Protein AF-A0A7K4FR29-F1 (afdb_monomer)

Solvent-accessible surface area (backbone atoms only — not comparable to full-atom values): 7754 Å² total; per-residue (Å²): 119,49,58,39,73,85,22,23,38,42,62,56,77,59,76,84,61,57,78,82,61,63,91,92,64,45,71,45,72,42,67,58,46,80,45,67,61,94,33,17,42,28,41,35,64,51,97,84,26,52,74,43,84,43,92,68,89,76,68,61,26,81,85,43,58,57,31,75,46,77,46,82,81,81,75,79,74,76,78,76,79,84,78,88,82,87,83,93,83,76,83,89,78,83,91,78,87,81,85,86,88,78,89,87,87,88,79,88,84,90,85,133

InterPro domains:
  IPR012340 Nucleic acid-binding, OB-fold [G3DSA:2.40.50.140] (1-67)
  IPR012340 Nucleic acid-binding, OB-fold [SSF50249] (1-73)
  IPR048970 Single-stranded DNA binding protein Ssb-like, OB fold [PF21473] (1-51)
  IPR051231 SOSS complex subunit B [PTHR13356] (1-70)

pLDDT: mean 74.47, std 23.11, range [35.38, 97.5]

Nearest PDB structures (foldseek):
  1wjj-assembly1_A  TM=8.799E-01  e=4.146E-03  Arabidopsis thaliana
  4owx-assembly1_B  TM=9.017E-01  e=6.524E-03  Homo sapiens
  8rbz-assembly1_B  TM=6.904E-01  e=3.643E-03  Homo sapiens
  1o7i-assembly2_B  TM=8.043E-01  e=2.541E-02  Saccharolobus solfataricus P2

Structure (mmCIF, N/CA/C/O backbone):
data_AF-A0A7K4FR29-F1
#
_entry.id   AF-A0A7K4FR29-F1
#
loop_
_atom_site.group_PDB
_atom_site.id
_atom_site.type_symbol
_atom_site.label_atom_id
_atom_site.label_alt_id
_atom_site.label_comp_id
_atom_site.label_asym_id
_atom_site.label_entity_id
_atom_site.label_seq_id
_atom_site.pdbx_PDB_ins_code
_atom_site.Cartn_x
_atom_site.Cartn_y
_atom_site.Cartn_z
_atom_site.occupancy
_atom_site.B_iso_or_equiv
_atom_site.auth_seq_id
_atom_site.auth_comp_id
_atom_site.auth_asym_id
_atom_site.auth_atom_id
_atom_site.pdbx_PDB_model_num
ATOM 1 N N . ILE A 1 1 ? -7.252 6.482 -2.501 1.00 92.75 1 ILE A N 1
ATOM 2 C CA . ILE A 1 1 ? -6.061 6.538 -1.610 1.00 92.75 1 ILE A CA 1
ATOM 3 C C . ILE A 1 1 ? -6.435 5.761 -0.360 1.00 92.75 1 ILE A C 1
ATOM 5 O O . ILE A 1 1 ? -7.611 5.776 -0.030 1.00 92.75 1 ILE A O 1
ATOM 9 N N . VAL A 1 2 ? -5.498 5.060 0.273 1.00 95.25 2 VAL A N 1
ATOM 10 C CA . VAL A 1 2 ? -5.743 4.362 1.547 1.00 95.25 2 VAL A CA 1
ATOM 11 C C . VAL A 1 2 ? -4.802 4.905 2.617 1.00 95.25 2 VAL A C 1
ATOM 13 O O . VAL A 1 2 ? -3.727 5.405 2.273 1.00 95.25 2 VAL A O 1
ATOM 16 N N . ALA A 1 3 ? -5.209 4.827 3.880 1.00 96.56 3 ALA A N 1
ATOM 17 C CA . ALA A 1 3 ? -4.436 5.319 5.012 1.00 96.56 3 ALA A CA 1
ATOM 18 C C . ALA A 1 3 ? -4.610 4.416 6.239 1.00 96.56 3 ALA A C 1
ATOM 20 O O . ALA A 1 3 ? -5.663 3.802 6.406 1.00 96.56 3 ALA A O 1
ATOM 21 N N . ASP A 1 4 ? -3.574 4.362 7.067 1.00 95.50 4 ASP A N 1
ATOM 22 C CA . ASP A 1 4 ? -3.567 3.767 8.403 1.00 95.50 4 ASP A CA 1
ATOM 23 C C . ASP A 1 4 ? -3.091 4.804 9.437 1.00 95.50 4 ASP A C 1
ATOM 25 O O . ASP A 1 4 ? -2.952 5.988 9.122 1.00 95.50 4 ASP A O 1
ATOM 29 N N . ASP A 1 5 ? -2.838 4.378 10.670 1.00 95.75 5 ASP A N 1
ATOM 30 C CA . ASP A 1 5 ? -2.323 5.223 11.753 1.00 95.75 5 ASP A CA 1
ATOM 31 C C . ASP A 1 5 ? -0.929 5.814 11.457 1.00 95.75 5 ASP A C 1
ATOM 33 O O . ASP A 1 5 ? -0.535 6.844 12.018 1.00 95.75 5 ASP A O 1
ATOM 37 N N . THR A 1 6 ? -0.173 5.199 10.547 1.00 95.88 6 THR A N 1
ATOM 38 C CA . THR A 1 6 ? 1.182 5.621 10.185 1.00 95.88 6 THR A CA 1
ATOM 39 C C . THR A 1 6 ? 1.213 6.631 9.043 1.00 95.88 6 THR A C 1
ATOM 41 O O . THR A 1 6 ? 2.083 7.505 9.039 1.00 95.88 6 THR A O 1
ATOM 44 N N . GLY A 1 7 ? 0.290 6.551 8.084 1.00 95.75 7 GLY A N 1
ATOM 45 C CA . GLY A 1 7 ? 0.211 7.482 6.961 1.00 95.75 7 GLY A CA 1
ATOM 46 C C . GLY A 1 7 ? -0.691 7.003 5.827 1.00 95.75 7 GLY A C 1
ATOM 47 O O . GLY A 1 7 ? -1.435 6.034 5.948 1.00 95.75 7 GLY A O 1
ATOM 48 N N . LYS A 1 8 ? -0.582 7.667 4.672 1.00 97.44 8 LYS A N 1
ATOM 49 C CA . LYS A 1 8 ? -1.351 7.354 3.462 1.00 97.44 8 LYS A CA 1
ATOM 50 C C . LYS A 1 8 ? -0.479 6.912 2.293 1.00 97.44 8 LYS A C 1
ATOM 52 O O . LYS A 1 8 ? 0.669 7.333 2.134 1.00 97.44 8 LYS A O 1
ATOM 57 N N . ILE A 1 9 ? -1.050 6.065 1.439 1.00 97.50 9 ILE A N 1
ATOM 58 C CA . ILE A 1 9 ? -0.414 5.568 0.220 1.00 97.50 9 ILE A CA 1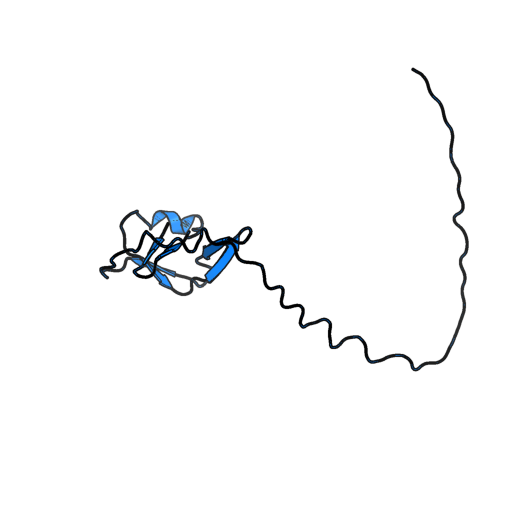
ATOM 59 C C . ILE A 1 9 ? -1.432 5.400 -0.914 1.00 97.50 9 ILE A C 1
ATOM 61 O O . ILE A 1 9 ? -2.608 5.073 -0.727 1.00 97.50 9 ILE A O 1
ATOM 65 N N . THR A 1 10 ? -0.968 5.603 -2.144 1.00 96.94 10 THR A N 1
ATOM 66 C CA . THR A 1 10 ? -1.760 5.309 -3.338 1.00 96.94 10 THR A CA 1
ATOM 67 C C . THR A 1 10 ? -1.838 3.792 -3.570 1.00 96.94 10 THR A C 1
ATOM 69 O O . THR A 1 10 ? -0.836 3.159 -3.918 1.00 96.94 10 THR A O 1
ATOM 72 N N . LEU A 1 11 ? -3.038 3.226 -3.409 1.00 94.88 11 LEU A N 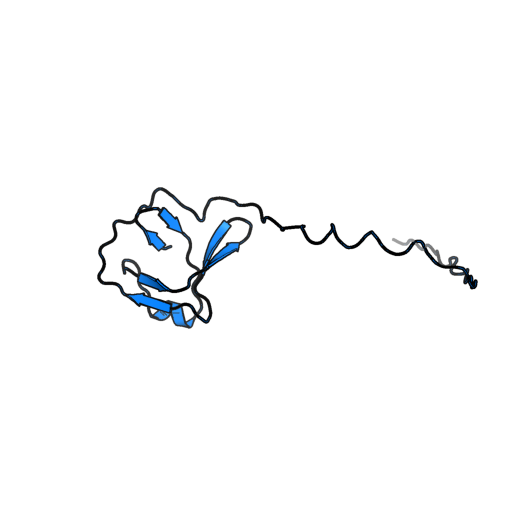1
ATOM 73 C CA . LEU A 1 11 ? -3.389 1.850 -3.774 1.00 94.88 11 LEU A CA 1
ATOM 74 C C . LEU A 1 11 ? -3.767 1.768 -5.260 1.00 94.88 11 LEU A C 1
ATOM 76 O O . LEU A 1 11 ? -4.562 2.569 -5.750 1.00 94.88 11 LEU A O 1
ATOM 80 N N . THR A 1 12 ? -3.204 0.794 -5.968 1.00 91.81 12 THR A N 1
ATOM 81 C CA . THR A 1 12 ? -3.539 0.471 -7.360 1.00 91.81 12 THR A CA 1
ATOM 82 C C . THR A 1 12 ? -4.460 -0.741 -7.382 1.00 91.81 12 THR A C 1
ATOM 84 O O . THR A 1 12 ? -4.083 -1.812 -6.903 1.00 91.81 12 THR A O 1
ATOM 87 N N . LEU A 1 13 ? -5.651 -0.562 -7.948 1.00 87.88 13 LEU A N 1
ATOM 88 C CA . LEU A 1 13 ? -6.679 -1.591 -8.087 1.00 87.88 13 LEU A CA 1
ATOM 89 C C . LEU A 1 13 ? -6.831 -1.995 -9.554 1.00 87.88 13 LEU A C 1
ATOM 91 O O . LEU A 1 13 ? -6.701 -1.154 -10.445 1.00 87.88 13 LEU A O 1
ATOM 95 N N . TRP A 1 14 ? -7.135 -3.270 -9.793 1.00 82.31 14 TRP A N 1
ATOM 96 C CA . TRP A 1 14 ? -7.381 -3.814 -11.131 1.00 82.31 14 TRP A CA 1
ATOM 97 C C . TRP A 1 14 ? -8.845 -4.240 -11.279 1.00 82.31 14 TRP A C 1
ATOM 99 O O . TRP A 1 14 ? -9.380 -4.878 -10.377 1.00 82.31 14 TRP A O 1
ATOM 109 N N . ASP A 1 15 ? -9.464 -3.881 -12.409 1.00 72.62 15 ASP A N 1
ATOM 110 C CA . ASP A 1 15 ? -10.865 -4.099 -12.821 1.00 72.62 15 ASP A CA 1
ATOM 111 C C . ASP A 1 15 ? -11.812 -4.703 -11.773 1.00 72.62 15 ASP A C 1
ATOM 113 O O . ASP A 1 15 ? -12.502 -3.960 -11.076 1.00 72.62 15 ASP A O 1
ATOM 117 N N . ASP A 1 16 ? -11.880 -6.028 -11.638 1.00 71.75 16 ASP A N 1
ATOM 118 C CA . ASP A 1 16 ? -12.894 -6.669 -10.790 1.00 71.75 16 ASP A CA 1
ATOM 119 C C . ASP A 1 16 ? -12.763 -6.332 -9.296 1.00 71.75 16 ASP A C 1
ATOM 121 O O . ASP A 1 16 ? -13.756 -6.400 -8.581 1.00 71.75 16 ASP A O 1
ATOM 125 N N . GLN A 1 17 ? -11.597 -5.865 -8.837 1.00 67.31 17 GLN A N 1
ATOM 126 C CA . GLN A 1 17 ? -11.384 -5.417 -7.456 1.00 67.31 17 GLN A CA 1
ATOM 127 C C . GLN A 1 17 ? -12.045 -4.068 -7.141 1.00 67.31 17 GLN A C 1
ATOM 129 O O . GLN A 1 17 ? -12.212 -3.727 -5.977 1.00 67.31 17 GLN A O 1
ATOM 134 N N . THR A 1 18 ? -12.407 -3.280 -8.157 1.00 70.69 18 THR A N 1
ATOM 135 C CA . THR A 1 18 ? -13.000 -1.944 -7.956 1.00 70.69 18 THR A CA 1
ATOM 136 C C . THR A 1 18 ? -14.482 -1.981 -7.590 1.00 70.69 18 THR A C 1
ATOM 138 O O . THR A 1 18 ? -15.010 -0.991 -7.097 1.00 70.69 18 THR A O 1
ATOM 141 N N . LYS A 1 19 ? -15.166 -3.106 -7.829 1.00 75.00 19 LYS A N 1
ATOM 142 C CA . LYS A 1 19 ? -16.616 -3.237 -7.607 1.00 75.00 19 LYS A CA 1
ATOM 143 C C . LYS A 1 19 ? -16.980 -3.414 -6.131 1.00 75.00 19 LYS A C 1
ATOM 145 O O . LYS A 1 19 ? -18.100 -3.080 -5.751 1.00 75.00 19 LYS A O 1
ATOM 150 N N . ASP A 1 20 ? -16.030 -3.896 -5.336 1.00 73.25 20 ASP A N 1
ATOM 151 C CA . ASP A 1 20 ? -16.239 -4.328 -3.951 1.00 73.25 20 ASP A CA 1
ATOM 152 C C . ASP A 1 20 ? -15.647 -3.350 -2.922 1.00 73.25 20 ASP A C 1
ATOM 154 O O . ASP A 1 20 ? -15.552 -3.687 -1.749 1.00 73.25 20 ASP A O 1
ATOM 158 N N . ILE A 1 21 ? -15.220 -2.156 -3.351 1.00 84.19 21 ILE A N 1
ATOM 159 C CA . ILE A 1 21 ? -14.578 -1.161 -2.483 1.00 84.19 21 ILE A CA 1
ATOM 160 C C . ILE A 1 21 ? -15.345 0.155 -2.551 1.00 84.19 21 ILE A C 1
ATOM 162 O O . ILE A 1 21 ? -15.624 0.657 -3.645 1.00 84.19 21 ILE A O 1
ATOM 166 N N . ARG A 1 22 ? -15.635 0.748 -1.390 1.00 85.88 22 ARG A N 1
ATOM 167 C CA . ARG A 1 22 ? -16.191 2.101 -1.282 1.00 85.88 22 ARG A CA 1
ATOM 168 C C . ARG A 1 22 ? -15.326 3.005 -0.418 1.00 85.88 22 ARG A C 1
ATOM 170 O O . ARG A 1 22 ? -14.555 2.564 0.429 1.00 85.88 22 ARG A O 1
ATOM 177 N N . ASP A 1 23 ? -15.481 4.305 -0.641 1.00 89.19 23 ASP A N 1
ATOM 178 C CA . ASP A 1 23 ? -14.833 5.311 0.190 1.00 89.19 23 ASP A CA 1
ATOM 179 C C . ASP A 1 23 ? -15.372 5.249 1.626 1.00 89.19 23 ASP A C 1
ATOM 181 O O . ASP A 1 23 ? -16.581 5.165 1.846 1.00 89.19 23 ASP A O 1
ATOM 185 N N . GLY A 1 24 ? -14.461 5.329 2.598 1.00 89.44 24 GLY A N 1
ATOM 186 C CA . GLY A 1 24 ? -14.785 5.302 4.026 1.00 89.44 24 GLY A CA 1
ATOM 187 C C . GLY A 1 24 ? -14.907 3.905 4.640 1.00 89.44 24 GLY A C 1
ATOM 188 O O . GLY A 1 24 ? -15.123 3.808 5.843 1.00 89.44 24 GLY A O 1
ATOM 189 N N . GLU A 1 25 ? -14.750 2.837 3.855 1.00 90.94 25 GLU A N 1
ATOM 190 C CA . GLU A 1 25 ? -14.685 1.468 4.373 1.00 90.94 25 GLU A CA 1
ATOM 191 C C . GLU A 1 25 ? -13.273 1.136 4.875 1.00 90.94 25 GLU A C 1
ATOM 193 O O . GLU A 1 25 ? -12.265 1.583 4.315 1.00 90.94 25 GLU A O 1
ATOM 198 N N . VAL A 1 26 ? -13.199 0.313 5.922 1.00 94.12 26 VAL A N 1
ATOM 199 C CA . VAL A 1 26 ? -11.930 -0.226 6.414 1.00 94.12 26 VAL A CA 1
ATOM 200 C C . VAL A 1 26 ? -11.662 -1.545 5.706 1.00 94.12 26 VAL A C 1
ATOM 202 O O . VAL A 1 26 ? -12.481 -2.462 5.718 1.00 94.12 26 VAL A O 1
ATOM 205 N N . LEU A 1 27 ? -10.494 -1.642 5.075 1.00 93.44 27 LEU A N 1
ATOM 206 C CA . LEU A 1 27 ? -10.094 -2.811 4.303 1.00 93.44 27 LEU A CA 1
ATOM 207 C C . LEU A 1 27 ? -8.922 -3.520 4.968 1.00 93.44 27 LEU A C 1
ATOM 209 O O . LEU A 1 27 ? -7.896 -2.913 5.272 1.00 93.44 27 LEU A O 1
ATOM 213 N N . LYS A 1 28 ? -9.028 -4.840 5.080 1.00 93.75 28 LYS A N 1
ATOM 214 C CA . LYS A 1 28 ? -7.895 -5.718 5.337 1.00 93.75 28 LYS A CA 1
ATOM 215 C C . LYS A 1 28 ? -7.283 -6.157 4.012 1.00 93.75 28 LYS A C 1
ATOM 217 O O . LYS A 1 28 ? -7.948 -6.799 3.201 1.00 93.75 28 LYS A O 1
ATOM 222 N N . ILE A 1 29 ? -6.008 -5.832 3.811 1.00 93.88 29 ILE A N 1
ATOM 223 C CA . ILE A 1 29 ? -5.244 -6.202 2.615 1.00 93.88 29 ILE A CA 1
ATOM 224 C C . ILE A 1 29 ? -4.235 -7.289 2.987 1.00 93.88 29 ILE A C 1
ATOM 226 O O . ILE A 1 29 ? -3.291 -7.038 3.734 1.00 93.88 29 ILE A O 1
ATOM 230 N N . ASP A 1 30 ? -4.389 -8.478 2.412 1.00 94.44 30 ASP A N 1
ATOM 231 C CA . ASP A 1 30 ? -3.468 -9.596 2.606 1.00 94.44 30 ASP A CA 1
ATOM 232 C C . ASP A 1 30 ? -2.549 -9.756 1.388 1.00 94.44 30 ASP A C 1
ATOM 234 O O . ASP A 1 30 ? -2.993 -9.735 0.237 1.00 94.44 30 ASP A O 1
ATOM 238 N N . ASN A 1 31 ? -1.250 -9.955 1.644 1.00 94.69 31 ASN A N 1
ATOM 239 C CA . ASN A 1 31 ? -0.222 -10.196 0.621 1.00 94.69 31 ASN A CA 1
ATOM 240 C C . ASN A 1 31 ? -0.159 -9.100 -0.472 1.00 94.69 31 ASN A C 1
ATOM 242 O O . ASN A 1 31 ? 0.037 -9.369 -1.663 1.00 94.69 31 ASN A O 1
ATOM 246 N N . GLY A 1 32 ? -0.329 -7.843 -0.050 1.00 94.00 32 GLY A N 1
ATOM 247 C CA . GLY A 1 32 ? -0.022 -6.670 -0.862 1.00 94.00 32 GLY A CA 1
ATOM 248 C C . GLY A 1 32 ? 1.487 -6.471 -1.029 1.00 94.00 32 GLY A C 1
ATOM 249 O O . GLY A 1 32 ? 2.292 -6.941 -0.225 1.00 94.00 32 GLY A O 1
ATOM 250 N N . TYR A 1 33 ? 1.887 -5.762 -2.081 1.00 94.69 33 TYR A N 1
ATOM 251 C CA . TYR A 1 33 ? 3.290 -5.446 -2.337 1.00 94.69 33 TYR A CA 1
ATOM 252 C C . TYR A 1 33 ? 3.475 -4.000 -2.785 1.00 94.69 33 TYR A C 1
ATOM 254 O O . TYR A 1 33 ? 2.598 -3.392 -3.406 1.00 94.69 33 TYR A O 1
ATOM 262 N N . ILE A 1 34 ? 4.660 -3.463 -2.493 1.00 95.31 34 ILE A N 1
ATOM 263 C CA . ILE A 1 34 ? 5.068 -2.133 -2.936 1.00 95.31 34 ILE A CA 1
ATOM 264 C C . ILE A 1 34 ? 5.819 -2.237 -4.259 1.00 95.31 34 ILE A C 1
ATOM 266 O O . ILE A 1 34 ? 6.730 -3.049 -4.420 1.00 95.31 34 ILE A O 1
ATOM 270 N N . SER A 1 35 ? 5.453 -1.378 -5.201 1.00 93.69 35 SER A N 1
ATOM 271 C CA . SER A 1 35 ? 6.255 -1.080 -6.383 1.00 93.69 35 SER A CA 1
ATOM 272 C C . SER A 1 35 ? 6.539 0.417 -6.445 1.00 93.69 35 SER A C 1
ATOM 274 O O . SER A 1 35 ? 5.845 1.219 -5.819 1.00 93.69 35 SER A O 1
ATOM 276 N N . LEU A 1 36 ? 7.579 0.798 -7.184 1.00 94.75 36 LEU A N 1
ATOM 277 C CA . LEU A 1 36 ? 7.808 2.196 -7.523 1.00 94.75 36 LEU A CA 1
ATOM 278 C C . LEU A 1 36 ? 7.223 2.454 -8.912 1.00 94.75 36 LEU A C 1
ATOM 280 O O . LEU A 1 36 ? 7.472 1.706 -9.854 1.00 94.75 36 LEU A O 1
ATOM 284 N N . LEU A 1 37 ? 6.455 3.523 -9.061 1.00 92.56 37 LEU A N 1
ATOM 285 C CA . LEU A 1 37 ? 6.040 4.042 -10.354 1.00 92.56 37 LEU A CA 1
ATOM 286 C C . LEU A 1 37 ? 6.685 5.410 -10.516 1.00 92.56 37 LEU A C 1
ATOM 288 O O . LEU A 1 37 ? 6.269 6.370 -9.875 1.00 92.56 37 LEU A O 1
ATOM 292 N N . ARG A 1 38 ? 7.718 5.484 -11.366 1.00 91.31 38 ARG A N 1
ATOM 293 C CA . ARG A 1 38 ? 8.530 6.702 -11.556 1.00 91.31 38 ARG A CA 1
ATOM 294 C C . ARG A 1 38 ? 9.105 7.227 -10.229 1.00 91.31 38 ARG A C 1
ATOM 296 O O . ARG A 1 38 ? 8.983 8.401 -9.931 1.00 91.31 38 ARG A O 1
ATOM 303 N N . GLY A 1 39 ? 9.660 6.328 -9.415 1.00 93.88 39 GLY A N 1
ATOM 304 C CA . GLY A 1 39 ? 10.249 6.669 -8.114 1.00 93.88 39 GLY A CA 1
ATOM 305 C C . GLY A 1 39 ? 9.249 6.790 -6.960 1.00 93.88 39 GLY A C 1
ATOM 306 O O . GLY A 1 39 ? 9.661 6.779 -5.810 1.00 93.88 39 GLY A O 1
ATOM 307 N N . HIS A 1 40 ? 7.943 6.810 -7.223 1.00 95.44 40 HIS A N 1
ATOM 308 C CA . HIS A 1 40 ? 6.924 6.961 -6.183 1.00 95.44 40 HIS A CA 1
ATOM 309 C C . HIS A 1 40 ? 6.325 5.625 -5.756 1.00 95.44 40 HIS A C 1
ATOM 311 O O . HIS A 1 40 ? 5.972 4.804 -6.606 1.00 95.44 40 HIS A O 1
ATOM 317 N N . MET A 1 41 ? 6.148 5.409 -4.452 1.00 96.25 41 MET A N 1
ATOM 318 C CA . MET A 1 41 ? 5.578 4.157 -3.951 1.00 96.25 41 MET A CA 1
ATOM 319 C C . MET A 1 41 ? 4.109 3.981 -4.347 1.00 96.25 41 MET A C 1
ATOM 321 O O . MET A 1 41 ? 3.304 4.916 -4.315 1.00 96.25 41 MET A O 1
ATOM 325 N N . ARG A 1 42 ? 3.756 2.748 -4.705 1.00 96.56 42 ARG A N 1
ATOM 326 C CA . ARG A 1 42 ? 2.394 2.286 -4.968 1.00 96.56 42 ARG A CA 1
ATOM 327 C C . ARG A 1 42 ? 2.160 0.982 -4.226 1.00 96.56 42 ARG A C 1
ATOM 329 O O . ARG A 1 42 ? 2.947 0.047 -4.375 1.00 96.56 42 ARG A O 1
ATOM 336 N N . LEU A 1 43 ? 1.068 0.915 -3.472 1.00 96.44 43 LEU A N 1
ATOM 337 C CA . LEU A 1 43 ? 0.566 -0.344 -2.938 1.00 96.44 43 LEU A CA 1
ATOM 338 C C . LEU A 1 43 ? -0.219 -1.059 -4.037 1.00 96.44 43 LEU A C 1
ATOM 340 O O . LEU A 1 43 ? -0.997 -0.435 -4.757 1.00 96.44 43 LEU A O 1
ATOM 344 N N . ASN A 1 44 ? 0.008 -2.356 -4.192 1.00 94.50 44 ASN A N 1
ATOM 345 C CA . ASN A 1 44 ? -0.654 -3.188 -5.189 1.00 94.50 44 ASN A CA 1
ATOM 346 C C . ASN A 1 44 ? -1.114 -4.491 -4.543 1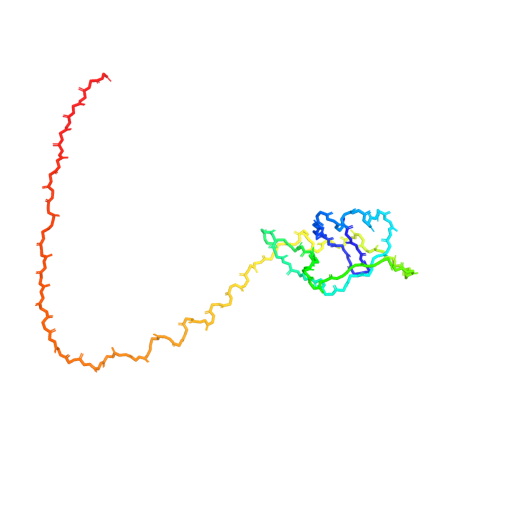.00 94.50 44 ASN A C 1
ATOM 348 O O . ASN A 1 44 ? -0.434 -5.026 -3.664 1.00 94.50 44 ASN A O 1
AT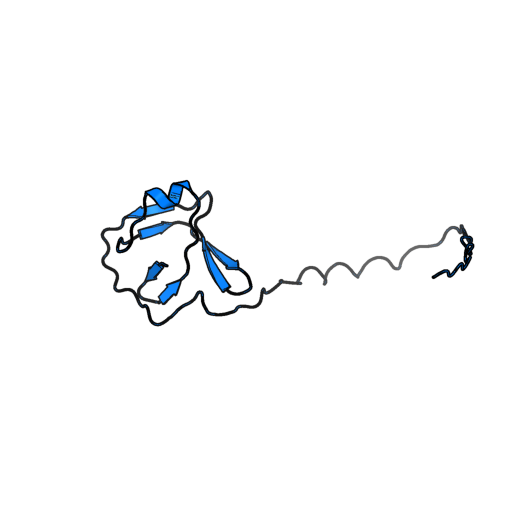OM 352 N N . VAL A 1 45 ? -2.214 -5.043 -5.047 1.00 92.38 45 VAL A N 1
ATOM 353 C CA . VAL A 1 45 ? -2.703 -6.374 -4.672 1.00 92.38 45 VAL A CA 1
ATOM 354 C C . VAL A 1 45 ? -2.561 -7.287 -5.884 1.00 92.38 45 VAL A C 1
ATOM 356 O O . VAL A 1 45 ? -3.165 -7.061 -6.928 1.00 92.38 45 VAL A O 1
ATOM 359 N N . GLY A 1 46 ? -1.675 -8.278 -5.775 1.00 88.06 46 GLY A N 1
ATOM 360 C CA . GLY A 1 46 ? -1.348 -9.183 -6.878 1.00 88.06 46 GLY A CA 1
ATOM 361 C C . GLY A 1 46 ? -2.280 -10.390 -6.965 1.00 88.06 46 GLY A C 1
ATOM 362 O O . GLY A 1 46 ? -3.218 -10.535 -6.193 1.00 88.06 46 GLY A O 1
ATOM 363 N N . LYS A 1 47 ? -1.947 -11.333 -7.857 1.00 86.75 47 LYS A N 1
ATOM 364 C CA . LYS A 1 47 ? -2.691 -12.593 -8.065 1.00 86.75 47 LYS A CA 1
ATOM 365 C C . LYS A 1 47 ? -2.962 -13.394 -6.780 1.00 86.75 47 LYS A C 1
ATOM 367 O O . LYS A 1 47 ? -3.956 -14.104 -6.705 1.00 86.75 47 LYS A O 1
ATOM 372 N N . TYR A 1 48 ? -2.038 -13.339 -5.823 1.00 89.56 48 TYR A N 1
ATOM 373 C CA . TYR A 1 48 ? -2.128 -14.054 -4.545 1.00 89.56 48 TYR A CA 1
ATOM 374 C C . TYR A 1 48 ? -2.492 -13.133 -3.377 1.00 89.56 48 TYR A C 1
ATOM 376 O O . TYR A 1 48 ? -2.368 -13.544 -2.226 1.00 89.56 48 TYR A O 1
ATOM 384 N N . GLY A 1 49 ? -2.829 -11.878 -3.664 1.00 90.12 49 GLY A N 1
ATOM 385 C CA . GLY A 1 49 ? -3.320 -10.939 -2.674 1.00 90.12 49 GLY A CA 1
ATOM 386 C C . GLY A 1 49 ? -4.834 -11.033 -2.551 1.00 90.12 49 GLY A C 1
ATOM 387 O O . GLY A 1 49 ? -5.519 -11.431 -3.495 1.00 90.12 49 GLY A O 1
ATOM 388 N N . ALA A 1 50 ? -5.345 -10.667 -1.385 1.00 89.56 50 ALA A N 1
ATOM 389 C CA . ALA A 1 50 ? -6.772 -10.601 -1.110 1.00 89.56 50 ALA A CA 1
ATOM 390 C C . ALA A 1 50 ? -7.105 -9.282 -0.415 1.00 89.56 50 ALA A C 1
ATOM 392 O O . ALA A 1 50 ? -6.247 -8.667 0.219 1.00 89.56 50 ALA A O 1
ATOM 393 N N . MET A 1 51 ? -8.354 -8.854 -0.556 1.00 90.56 51 MET A N 1
ATOM 394 C CA . MET A 1 51 ? -8.906 -7.724 0.177 1.00 90.56 51 MET A CA 1
ATOM 395 C C . MET A 1 51 ? -10.267 -8.124 0.726 1.00 90.56 51 MET A C 1
ATOM 397 O O . MET A 1 51 ? -11.027 -8.808 0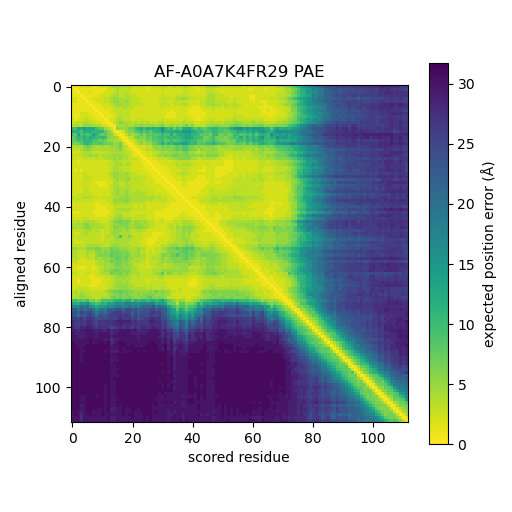.037 1.00 90.56 51 MET A O 1
ATOM 401 N N . ALA A 1 52 ? -10.548 -7.720 1.956 1.00 90.94 52 ALA A N 1
ATOM 402 C CA . ALA A 1 52 ? -11.830 -7.927 2.609 1.00 90.94 52 ALA A CA 1
ATOM 403 C C . ALA A 1 52 ? -12.178 -6.707 3.462 1.00 90.94 52 ALA A C 1
ATOM 405 O O . ALA A 1 52 ? -11.282 -6.019 3.951 1.00 90.94 52 ALA A O 1
ATOM 406 N N . GLU A 1 53 ? -13.469 -6.463 3.656 1.00 91.94 53 GLU A N 1
ATOM 407 C CA . GLU A 1 53 ? -13.944 -5.494 4.641 1.00 91.94 53 GLU A CA 1
ATOM 408 C C . GLU A 1 53 ? -13.525 -5.934 6.052 1.00 91.94 53 GLU A C 1
ATOM 410 O O . GLU A 1 53 ? -13.492 -7.129 6.368 1.00 91.94 53 GLU A O 1
ATOM 415 N N . SER A 1 54 ? -13.168 -4.964 6.884 1.00 92.31 54 SER A N 1
ATOM 416 C CA . SER A 1 54 ? -12.813 -5.157 8.283 1.00 92.31 54 SER A CA 1
ATOM 417 C C . SER A 1 54 ? -13.741 -4.335 9.167 1.00 92.31 54 SER A C 1
ATOM 419 O O . SER A 1 54 ? -14.085 -3.205 8.838 1.00 92.31 54 SER A O 1
ATOM 421 N N . GLU A 1 55 ? -14.101 -4.892 10.320 1.00 91.88 55 GLU A N 1
ATOM 422 C CA . GLU A 1 55 ? -14.859 -4.194 11.367 1.00 91.88 55 GLU A CA 1
ATOM 423 C C . GLU A 1 55 ? -13.938 -3.424 12.333 1.00 91.88 55 GLU A C 1
ATOM 425 O O . GLU A 1 55 ? -14.397 -2.865 13.328 1.00 91.88 55 GLU A O 1
ATOM 430 N N . GLU A 1 56 ? -12.627 -3.432 12.080 1.00 91.38 56 GLU A N 1
ATOM 431 C CA . GLU A 1 56 ? -11.656 -2.700 12.889 1.00 91.38 56 GLU A CA 1
ATOM 432 C C . GLU A 1 56 ? -11.818 -1.188 12.709 1.00 91.38 56 GLU A C 1
ATOM 434 O O . GLU A 1 56 ? -11.976 -0.687 11.598 1.00 91.38 56 GLU A O 1
ATOM 439 N N . GLU A 1 57 ? -11.743 -0.453 13.815 1.00 90.25 57 GLU A N 1
ATOM 440 C CA . GLU A 1 57 ? -11.749 1.005 13.804 1.00 90.25 57 GLU A CA 1
ATOM 441 C C . GLU A 1 57 ? -10.305 1.509 13.703 1.00 90.25 57 GLU A C 1
ATOM 443 O O . GLU A 1 57 ? -9.454 1.156 14.522 1.00 90.25 57 GLU A O 1
ATOM 448 N N . ILE A 1 58 ? -10.022 2.311 12.676 1.00 92.19 58 ILE A N 1
ATOM 449 C CA . ILE A 1 58 ? -8.694 2.868 12.405 1.00 92.19 58 ILE A CA 1
ATOM 450 C C . ILE A 1 58 ? -8.827 4.387 12.317 1.00 92.19 58 ILE A C 1
ATOM 452 O O . ILE A 1 58 ? -9.686 4.891 11.597 1.00 92.19 58 ILE A O 1
ATOM 456 N N . GLU A 1 59 ? -7.960 5.114 13.023 1.00 92.44 59 GLU A N 1
ATOM 457 C CA . GLU A 1 59 ? -7.804 6.561 12.854 1.00 92.44 59 GLU A CA 1
ATOM 458 C C . GLU A 1 59 ? -6.747 6.829 11.765 1.00 92.44 59 GLU A C 1
ATOM 460 O O . GLU A 1 59 ? -5.556 6.625 12.015 1.00 92.44 59 GLU A O 1
ATOM 465 N N . PRO A 1 60 ? -7.138 7.247 10.546 1.00 93.94 60 PRO A N 1
ATOM 466 C CA . PRO A 1 60 ? -6.191 7.431 9.455 1.00 93.94 60 PRO A CA 1
ATOM 467 C C . PRO A 1 60 ? -5.328 8.680 9.662 1.00 93.94 60 PRO A C 1
ATOM 469 O O . PRO A 1 60 ? -5.825 9.778 9.916 1.00 93.94 60 PRO A O 1
ATOM 472 N N . ASN A 1 61 ? -4.023 8.538 9.459 1.00 94.62 61 ASN A N 1
ATOM 473 C CA . ASN A 1 61 ? -3.084 9.645 9.391 1.00 94.62 61 ASN A CA 1
ATOM 474 C C . ASN A 1 61 ? -2.988 10.172 7.952 1.00 94.62 61 ASN A C 1
ATOM 476 O O . ASN A 1 61 ? -2.372 9.568 7.071 1.00 94.62 61 ASN A O 1
ATOM 480 N N . GLU A 1 62 ? -3.579 11.342 7.714 1.00 92.75 62 GLU A N 1
ATOM 481 C CA . GLU A 1 62 ? -3.577 11.981 6.396 1.00 92.75 62 GLU A CA 1
ATOM 482 C C . GLU A 1 62 ? -2.391 12.932 6.154 1.00 92.75 62 GLU A C 1
ATOM 484 O O . GLU A 1 62 ? -2.210 13.406 5.024 1.00 92.75 62 GLU A O 1
ATOM 489 N N . GLU A 1 63 ? -1.580 13.216 7.177 1.00 93.75 63 GLU A N 1
ATOM 490 C CA . GLU A 1 63 ? -0.464 14.167 7.093 1.00 93.75 63 GLU A CA 1
ATOM 491 C C . GLU A 1 63 ? 0.735 13.579 6.341 1.00 93.75 63 GLU A C 1
ATOM 493 O O . GLU A 1 63 ? 1.400 14.282 5.577 1.00 93.75 63 GLU A O 1
ATOM 498 N N . LEU A 1 64 ? 1.013 12.285 6.531 1.00 95.12 64 LEU A N 1
ATOM 499 C CA . LEU A 1 64 ? 2.167 11.622 5.931 1.00 95.12 64 LEU A CA 1
ATOM 500 C C . LEU A 1 64 ? 1.798 10.886 4.638 1.00 95.12 64 LEU A C 1
ATOM 502 O O . LEU A 1 64 ? 1.301 9.765 4.685 1.00 95.12 64 LEU A O 1
ATOM 506 N N . ASP A 1 65 ? 2.125 11.460 3.476 1.00 96.38 65 ASP A N 1
ATOM 507 C CA . ASP A 1 65 ? 2.000 10.759 2.192 1.00 96.38 65 ASP A CA 1
ATOM 508 C C . ASP A 1 65 ? 3.279 9.991 1.826 1.00 96.38 65 ASP A C 1
ATOM 510 O O . ASP A 1 65 ? 4.318 10.550 1.457 1.00 96.38 65 ASP A O 1
ATOM 514 N N . MET A 1 66 ? 3.204 8.667 1.901 1.00 95.50 66 MET A N 1
ATOM 515 C CA . MET A 1 66 ? 4.301 7.776 1.529 1.00 95.50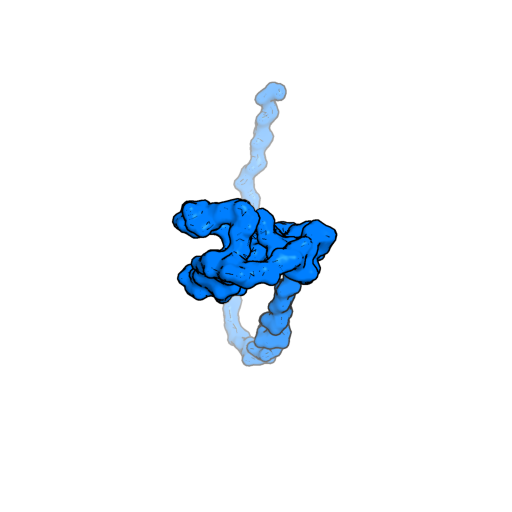 66 MET A CA 1
ATOM 516 C C . MET A 1 66 ? 4.456 7.637 0.009 1.00 95.50 66 MET A C 1
ATOM 518 O O . MET A 1 66 ? 5.515 7.237 -0.475 1.00 95.50 66 MET A O 1
ATOM 522 N N . SER A 1 67 ? 3.423 7.979 -0.756 1.00 95.00 67 SER A N 1
ATOM 523 C CA . SER A 1 67 ? 3.404 7.916 -2.214 1.00 95.00 67 SER A CA 1
ATOM 524 C C . SER A 1 67 ? 3.897 9.191 -2.904 1.00 95.00 67 SER A C 1
ATOM 526 O O . SER A 1 67 ? 4.200 9.133 -4.095 1.00 95.00 67 SER A O 1
ATOM 528 N N . GLU A 1 68 ? 4.041 10.304 -2.180 1.00 94.06 68 GLU A N 1
ATOM 529 C CA . GLU A 1 68 ? 4.665 11.538 -2.689 1.00 94.06 68 GLU A CA 1
ATOM 530 C C . GLU A 1 68 ? 6.195 11.489 -2.665 1.00 94.06 68 GLU A C 1
ATOM 532 O O . GLU A 1 68 ? 6.850 12.092 -3.514 1.00 94.06 68 GLU A O 1
ATOM 537 N N . LYS A 1 69 ? 6.782 10.734 -1.732 1.00 91.88 69 LYS A N 1
ATOM 538 C CA . LYS A 1 69 ? 8.239 10.585 -1.633 1.00 91.88 69 LYS A CA 1
ATOM 539 C C . LYS A 1 69 ? 8.803 9.918 -2.891 1.00 91.88 69 LYS A C 1
ATOM 541 O O . LYS A 1 69 ? 8.259 8.924 -3.377 1.00 91.88 69 LYS A O 1
ATOM 546 N N . GLU A 1 70 ? 9.906 10.466 -3.396 1.00 91.50 70 GLU A N 1
ATOM 547 C CA . GLU A 1 70 ? 10.661 9.897 -4.511 1.00 91.50 70 GLU A CA 1
ATOM 548 C C . GLU A 1 70 ? 11.799 9.021 -3.979 1.00 91.50 70 GLU A C 1
ATOM 550 O O . GLU A 1 70 ? 12.567 9.417 -3.099 1.00 91.50 70 GLU A O 1
ATOM 555 N N . TYR A 1 71 ? 11.892 7.810 -4.516 1.00 88.81 71 TYR A N 1
ATOM 556 C CA . TYR A 1 71 ? 12.879 6.805 -4.164 1.00 88.81 71 TYR A CA 1
ATOM 557 C C . TYR A 1 71 ? 13.675 6.403 -5.401 1.00 88.81 71 TYR A C 1
ATOM 559 O O . TYR A 1 71 ? 13.117 6.114 -6.463 1.00 88.81 71 TYR A O 1
ATOM 567 N N . GLU A 1 72 ? 14.993 6.312 -5.248 1.00 83.62 72 GLU A N 1
ATOM 568 C CA . GLU A 1 72 ? 15.853 5.751 -6.283 1.00 83.62 72 GLU A CA 1
ATOM 569 C C . GLU A 1 72 ? 15.704 4.226 -6.339 1.00 83.62 72 GLU A C 1
ATOM 571 O O . GLU A 1 72 ? 15.747 3.528 -5.321 1.00 83.62 72 GLU A O 1
ATOM 576 N N . TYR A 1 73 ? 15.586 3.682 -7.552 1.00 69.38 73 TYR A N 1
ATOM 577 C CA . TYR A 1 73 ? 15.699 2.244 -7.760 1.00 69.38 73 TYR A CA 1
ATOM 578 C C . TYR A 1 73 ? 17.121 1.796 -7.430 1.00 69.38 73 TYR A C 1
ATOM 580 O O . TYR A 1 73 ? 18.047 2.000 -8.218 1.00 69.38 73 TYR A O 1
ATOM 588 N N . GLN A 1 74 ? 17.294 1.117 -6.299 1.00 62.22 74 GLN A N 1
ATOM 589 C CA . GLN A 1 74 ? 18.532 0.403 -6.014 1.00 62.22 74 GLN A CA 1
ATOM 590 C C . GLN A 1 74 ? 18.631 -0.814 -6.943 1.00 62.22 74 GLN A C 1
ATOM 592 O O . GLN A 1 74 ? 18.257 -1.932 -6.592 1.00 62.22 74 GLN A O 1
ATOM 597 N N . TYR A 1 75 ? 19.123 -0.604 -8.165 1.00 51.34 75 TYR A N 1
ATOM 598 C CA . TYR A 1 75 ? 19.580 -1.699 -9.012 1.00 51.34 75 TYR A CA 1
ATOM 599 C C . TYR A 1 75 ? 20.775 -2.335 -8.308 1.00 51.34 75 TYR A C 1
ATOM 601 O O . TYR A 1 75 ? 21.888 -1.809 -8.328 1.00 51.34 75 TYR A O 1
ATOM 609 N N . ASN A 1 76 ? 20.528 -3.457 -7.637 1.00 49.22 76 ASN A N 1
ATOM 610 C CA . ASN A 1 76 ? 21.545 -4.211 -6.927 1.00 49.22 76 ASN A CA 1
ATOM 611 C C . ASN A 1 76 ? 22.510 -4.818 -7.964 1.00 49.22 76 ASN A C 1
ATOM 613 O O . ASN A 1 76 ? 22.358 -5.950 -8.418 1.00 49.22 76 ASN A O 1
ATOM 617 N N . ASN A 1 77 ? 23.501 -4.034 -8.391 1.00 50.84 77 ASN A N 1
ATOM 618 C CA . ASN A 1 77 ? 24.475 -4.361 -9.436 1.00 50.84 77 ASN A CA 1
ATOM 619 C C . ASN A 1 77 ? 25.571 -5.320 -8.913 1.00 50.84 77 ASN A C 1
ATOM 621 O O . ASN A 1 77 ? 26.747 -5.220 -9.263 1.00 50.84 77 ASN A O 1
ATOM 625 N N . TYR A 1 78 ? 25.187 -6.254 -8.040 1.00 49.28 78 TYR A N 1
ATOM 626 C CA . TYR A 1 78 ? 26.065 -7.232 -7.394 1.00 49.28 78 TYR A CA 1
ATOM 627 C C . TYR A 1 78 ? 26.444 -8.415 -8.300 1.00 49.28 78 TYR A C 1
ATOM 629 O O . TYR A 1 78 ? 27.209 -9.277 -7.882 1.00 49.28 78 TYR A O 1
ATOM 637 N N . ASN A 1 79 ? 25.986 -8.441 -9.557 1.00 50.62 79 ASN A N 1
ATOM 638 C CA . ASN A 1 79 ? 26.301 -9.517 -10.506 1.00 50.62 79 ASN A CA 1
ATOM 639 C C . ASN A 1 79 ? 27.480 -9.230 -11.451 1.00 50.62 79 ASN A C 1
ATOM 641 O O . ASN A 1 79 ? 27.826 -10.087 -12.256 1.00 50.62 79 ASN A O 1
ATOM 645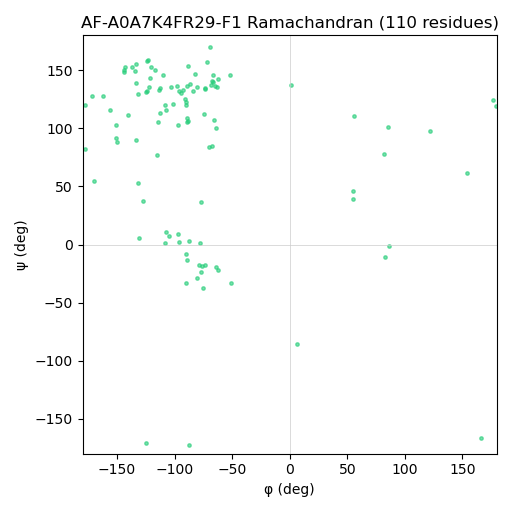 N N . ASN A 1 80 ? 28.165 -8.088 -11.332 1.00 50.44 80 ASN A N 1
ATOM 646 C CA . ASN A 1 80 ? 29.319 -7.777 -12.192 1.00 50.44 80 ASN A CA 1
ATOM 647 C C . ASN A 1 80 ? 30.696 -8.086 -11.577 1.00 50.44 80 ASN A C 1
ATOM 649 O O . ASN A 1 80 ? 31.718 -7.724 -12.159 1.00 50.44 80 ASN A O 1
ATOM 653 N N . ARG A 1 81 ? 30.766 -8.765 -10.420 1.00 48.06 81 ARG A N 1
ATOM 654 C CA . ARG A 1 81 ? 32.049 -9.007 -9.726 1.00 48.06 81 ARG A CA 1
ATOM 655 C C . ARG A 1 81 ? 32.582 -10.447 -9.751 1.00 48.06 81 ARG A C 1
ATOM 657 O O . ARG A 1 81 ? 33.677 -10.669 -9.249 1.00 48.06 81 ARG A O 1
ATOM 664 N N . TYR A 1 82 ? 31.895 -11.387 -10.407 1.00 49.22 82 TYR A N 1
ATOM 665 C CA . TYR A 1 82 ? 32.348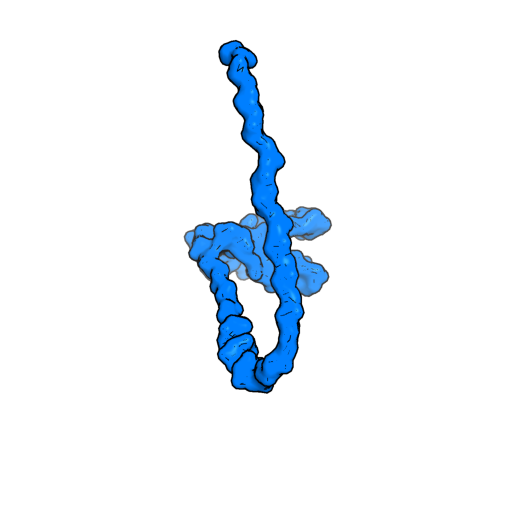 -12.787 -10.542 1.00 49.22 82 TYR A CA 1
ATOM 666 C C . TYR A 1 82 ? 32.374 -13.291 -11.995 1.00 49.22 82 TYR A C 1
ATOM 668 O O . TYR A 1 82 ? 32.048 -14.440 -12.268 1.00 49.22 82 TYR A O 1
ATOM 676 N N . GLY A 1 83 ? 32.761 -12.431 -12.943 1.00 48.75 83 GLY A N 1
ATOM 677 C CA . GLY A 1 83 ? 32.848 -12.794 -14.366 1.00 48.75 83 GLY A CA 1
ATOM 678 C C . GLY A 1 83 ? 34.150 -12.417 -15.073 1.00 48.75 83 GLY A C 1
ATOM 679 O O . GLY A 1 83 ? 34.242 -12.589 -16.282 1.00 48.75 83 GLY A O 1
ATOM 680 N N . ASN A 1 84 ? 35.159 -11.894 -14.368 1.00 50.06 84 ASN A N 1
ATOM 681 C CA . ASN A 1 84 ? 36.418 -11.475 -14.999 1.00 50.06 84 ASN A CA 1
ATOM 682 C C . ASN A 1 84 ? 37.650 -12.012 -14.263 1.00 50.06 84 ASN A C 1
ATOM 684 O O . ASN A 1 84 ? 38.550 -11.275 -13.870 1.00 50.06 84 ASN A O 1
ATOM 688 N N . GLN A 1 85 ? 37.669 -13.325 -14.053 1.00 51.69 85 GLN A N 1
ATOM 689 C CA . GLN A 1 85 ? 38.870 -14.059 -13.673 1.00 51.69 85 GLN A CA 1
ATOM 690 C C . GLN A 1 85 ? 38.766 -15.475 -14.231 1.00 51.69 85 GLN A C 1
ATOM 692 O O . GLN A 1 85 ? 38.245 -16.377 -13.588 1.00 51.69 85 GLN A O 1
ATOM 697 N N . GLY A 1 86 ? 39.226 -15.663 -15.468 1.00 48.44 86 GLY A N 1
ATOM 698 C CA . GLY A 1 86 ? 39.372 -17.013 -16.010 1.00 48.44 86 GLY A CA 1
ATOM 699 C C . GLY A 1 86 ? 39.300 -17.129 -17.523 1.00 48.44 86 GLY A C 1
ATOM 700 O O . GLY A 1 86 ? 38.417 -17.815 -18.013 1.00 48.44 86 GLY A O 1
ATOM 701 N N . ASN A 1 87 ? 40.217 -16.492 -18.262 1.00 49.31 87 ASN A N 1
ATOM 702 C CA . ASN A 1 87 ? 40.901 -17.153 -19.388 1.00 49.31 87 ASN A CA 1
ATOM 703 C C . ASN A 1 87 ? 41.945 -16.231 -20.038 1.00 49.31 87 ASN A C 1
ATOM 705 O O . ASN A 1 87 ? 41.717 -15.600 -21.066 1.00 49.31 87 ASN A O 1
ATOM 709 N N . ARG A 1 88 ? 43.140 -16.169 -19.447 1.00 46.12 88 ARG A N 1
ATOM 710 C CA . ARG A 1 88 ? 44.372 -15.848 -20.181 1.00 46.12 88 ARG A CA 1
ATOM 711 C C . ARG A 1 88 ? 45.255 -17.086 -20.105 1.00 46.12 88 ARG A C 1
ATOM 713 O O . ARG A 1 88 ? 46.134 -17.168 -19.258 1.00 46.12 88 ARG A O 1
ATOM 720 N N . GLY A 1 89 ? 44.930 -18.087 -20.919 1.00 46.00 89 GLY A N 1
ATOM 721 C CA . GLY A 1 89 ? 45.561 -19.402 -20.833 1.00 46.00 89 GLY A CA 1
ATOM 722 C C . GLY A 1 89 ? 45.230 -20.341 -21.992 1.00 46.00 89 GLY A C 1
ATOM 723 O O . GLY A 1 89 ? 44.742 -21.436 -21.751 1.00 46.00 89 GLY A O 1
ATOM 724 N N . ASN A 1 90 ? 45.460 -19.919 -23.238 1.00 42.88 90 ASN A N 1
ATOM 725 C CA . ASN A 1 90 ? 45.733 -20.786 -24.402 1.00 42.88 90 ASN A CA 1
ATOM 726 C C . ASN A 1 90 ? 45.986 -19.858 -25.603 1.00 42.88 90 ASN A C 1
ATOM 728 O O . ASN A 1 90 ? 45.176 -18.983 -25.874 1.00 42.88 90 ASN A O 1
ATOM 732 N N . GLY A 1 91 ? 47.135 -19.875 -26.275 1.00 40.53 91 GLY A N 1
ATOM 733 C CA . GLY A 1 91 ? 47.600 -21.030 -27.041 1.00 40.53 91 GLY A CA 1
ATOM 734 C C . GLY A 1 91 ? 46.969 -20.939 -28.432 1.00 40.53 91 GLY A C 1
ATOM 735 O O . GLY A 1 91 ? 45.776 -21.159 -28.583 1.00 40.53 91 GLY A O 1
ATOM 736 N N . GLY A 1 92 ? 47.743 -20.471 -29.413 1.00 41.50 92 GLY A N 1
ATOM 737 C CA . GLY A 1 92 ? 47.230 -19.877 -30.649 1.00 41.50 92 GLY A CA 1
ATOM 738 C C . GLY A 1 92 ? 46.524 -20.816 -31.631 1.00 41.50 92 GLY A C 1
ATOM 739 O O . GLY A 1 92 ? 46.620 -22.034 -31.519 1.00 41.50 92 GLY A O 1
ATOM 740 N N . ARG A 1 93 ? 45.888 -20.211 -32.648 1.00 40.81 93 ARG A N 1
ATOM 741 C CA . ARG A 1 93 ? 45.786 -20.683 -34.048 1.00 40.81 93 ARG A CA 1
ATOM 742 C C . ARG A 1 93 ? 44.893 -19.745 -34.875 1.00 40.81 93 ARG A C 1
ATOM 744 O O . ARG A 1 93 ? 43.743 -19.555 -34.518 1.00 40.81 93 ARG A O 1
ATOM 751 N N . GLY A 1 94 ? 45.452 -19.230 -35.979 1.00 37.59 94 GLY A N 1
ATOM 752 C CA . GLY A 1 94 ? 44.784 -18.813 -37.231 1.00 37.59 94 GLY A CA 1
ATOM 753 C C . GLY A 1 94 ? 43.650 -17.780 -37.119 1.00 37.59 94 GLY A C 1
ATOM 754 O O . GLY A 1 94 ? 42.573 -18.085 -36.641 1.00 37.59 94 GLY A O 1
ATOM 755 N N . GLY A 1 95 ? 43.771 -16.537 -37.578 1.00 41.50 95 GLY A N 1
ATOM 756 C CA . GLY A 1 95 ? 44.323 -16.150 -38.870 1.00 41.50 95 GLY A CA 1
ATOM 757 C C . GLY A 1 95 ? 43.271 -16.294 -39.967 1.00 41.50 95 GLY A C 1
ATOM 758 O O . GLY A 1 95 ? 43.359 -17.248 -40.715 1.00 41.50 95 GLY A O 1
ATOM 759 N N . PHE A 1 96 ? 42.331 -15.347 -40.075 1.00 38.38 96 PHE A N 1
ATOM 760 C CA . PHE A 1 96 ? 41.661 -14.979 -41.330 1.00 38.38 96 PHE A CA 1
ATOM 761 C C . PHE A 1 96 ? 41.250 -13.510 -41.249 1.00 38.38 96 PHE A C 1
ATOM 763 O O . PHE A 1 96 ? 40.282 -13.143 -40.587 1.00 38.38 96 PHE A O 1
ATOM 770 N N . GLY A 1 97 ? 42.027 -12.660 -41.917 1.00 38.28 97 GLY A N 1
ATOM 771 C CA . GLY A 1 97 ? 41.570 -11.327 -42.263 1.00 38.28 97 GLY A CA 1
ATOM 772 C C . GLY A 1 97 ? 40.452 -11.420 -43.295 1.00 38.28 97 GLY A C 1
ATOM 773 O O . GLY A 1 97 ? 40.532 -12.211 -44.227 1.00 38.28 97 GLY A O 1
ATOM 774 N N . ASN A 1 98 ? 39.447 -10.565 -43.153 1.00 40.22 98 ASN A N 1
ATOM 775 C CA . ASN A 1 98 ? 38.660 -10.093 -44.282 1.00 40.22 98 ASN A CA 1
ATOM 776 C C . ASN A 1 98 ? 38.515 -8.584 -44.155 1.00 40.22 98 ASN A C 1
ATOM 778 O O . ASN A 1 98 ? 37.621 -8.037 -43.518 1.00 40.22 98 ASN A O 1
ATOM 782 N N . ASN A 1 99 ? 39.499 -7.939 -44.765 1.00 40.41 99 ASN A N 1
ATOM 783 C CA . ASN A 1 99 ? 39.460 -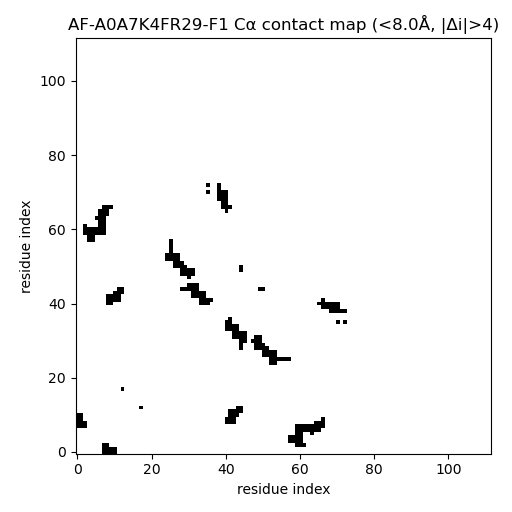6.561 -45.193 1.00 40.41 99 ASN A CA 1
ATOM 784 C C . ASN A 1 99 ? 38.423 -6.436 -46.327 1.00 40.41 99 ASN A C 1
ATOM 786 O O . ASN A 1 99 ? 38.353 -7.342 -47.159 1.00 40.41 99 ASN A O 1
ATOM 790 N N . ARG A 1 100 ? 37.721 -5.293 -46.386 1.00 38.41 100 ARG A N 1
ATOM 791 C CA . ARG A 1 100 ? 36.924 -4.708 -47.497 1.00 38.41 100 ARG A CA 1
ATOM 792 C C . ARG A 1 100 ? 35.454 -4.458 -47.145 1.00 38.41 100 ARG A C 1
ATOM 794 O O . ARG A 1 100 ? 34.601 -5.309 -47.362 1.00 38.41 100 ARG A O 1
ATOM 801 N N . ARG A 1 101 ? 35.160 -3.206 -46.788 1.00 36.47 101 ARG A N 1
ATOM 802 C CA . ARG A 1 101 ? 34.101 -2.409 -47.434 1.00 36.47 101 ARG A CA 1
ATOM 803 C C . ARG A 1 101 ? 34.484 -0.931 -47.337 1.00 36.47 101 ARG A C 1
ATOM 805 O O . ARG A 1 101 ? 34.233 -0.270 -46.340 1.00 36.47 101 ARG A O 1
ATOM 812 N N . SER A 1 102 ? 35.180 -0.478 -48.380 1.00 36.38 102 SER A N 1
ATOM 813 C CA . SER A 1 102 ? 35.385 0.931 -48.714 1.00 36.38 102 SER A CA 1
ATOM 814 C C . SER A 1 102 ? 34.242 1.388 -49.624 1.00 36.38 102 SER A C 1
ATOM 816 O O . SER A 1 102 ? 33.862 0.641 -50.525 1.00 36.38 102 SER A O 1
ATOM 818 N N . ASN A 1 103 ? 33.731 2.582 -49.318 1.00 38.03 103 ASN A N 1
ATOM 819 C CA . ASN A 1 103 ? 32.963 3.565 -50.096 1.00 38.03 103 ASN A CA 1
ATOM 820 C C . ASN A 1 103 ? 32.599 3.278 -51.561 1.00 38.03 103 ASN A C 1
ATOM 822 O O . ASN A 1 103 ? 33.473 2.921 -52.336 1.00 38.03 103 ASN A O 1
ATOM 826 N N . TYR A 1 104 ? 31.346 3.596 -51.921 1.00 35.38 104 TYR A N 1
ATOM 827 C CA . TYR A 1 104 ? 30.865 4.608 -52.899 1.00 35.38 104 TYR A CA 1
ATOM 828 C C . TYR A 1 104 ? 29.321 4.644 -52.718 1.00 35.38 104 TYR A C 1
ATOM 830 O O . TYR A 1 104 ? 28.706 3.590 -52.610 1.00 35.38 104 TYR A O 1
ATOM 838 N N . ASN A 1 105 ? 28.637 5.770 -52.505 1.00 36.78 105 ASN A N 1
ATOM 839 C CA . ASN A 1 105 ? 28.367 6.782 -53.521 1.00 36.78 105 ASN A CA 1
ATOM 840 C C . ASN A 1 105 ? 27.955 8.112 -52.869 1.00 36.78 105 ASN A C 1
ATOM 842 O O . ASN A 1 105 ? 27.026 8.166 -52.066 1.00 36.78 105 ASN A O 1
ATOM 846 N N . ARG A 1 106 ? 28.646 9.173 -53.275 1.00 36.12 106 ARG A N 1
ATOM 847 C CA . ARG A 1 106 ? 28.285 10.576 -53.106 1.00 36.12 106 ARG A CA 1
ATOM 848 C C . ARG A 1 106 ? 27.902 11.036 -54.508 1.00 36.12 106 ARG A C 1
ATOM 850 O O . ARG A 1 106 ? 28.755 10.918 -55.375 1.00 36.12 106 ARG A O 1
ATOM 857 N N . ASN A 1 107 ? 26.676 11.500 -54.713 1.00 41.56 107 ASN A N 1
ATOM 858 C CA . ASN A 1 107 ? 26.328 12.402 -55.807 1.00 41.56 107 ASN A CA 1
ATOM 859 C C . ASN A 1 107 ? 25.336 13.411 -55.227 1.00 41.56 107 ASN A C 1
ATOM 861 O O . ASN A 1 107 ? 24.251 13.033 -54.785 1.00 41.56 107 ASN A O 1
ATOM 865 N N . ASP A 1 108 ? 25.815 14.649 -55.137 1.00 46.28 108 ASP A N 1
ATOM 866 C CA . ASP A 1 108 ? 25.021 15.870 -55.080 1.00 46.28 108 ASP A CA 1
ATOM 867 C C . ASP A 1 108 ? 24.019 15.900 -56.238 1.00 46.28 108 ASP A C 1
ATOM 869 O O . ASP A 1 108 ? 24.369 15.448 -57.322 1.00 46.28 108 ASP A O 1
ATOM 873 N N . ASP A 1 109 ? 22.837 16.468 -55.999 1.00 48.00 109 ASP A N 1
ATOM 874 C CA . ASP A 1 109 ? 22.179 17.405 -56.915 1.00 48.00 109 ASP A CA 1
ATOM 875 C C . ASP A 1 109 ? 21.214 18.275 -56.083 1.00 48.00 109 ASP A C 1
ATOM 877 O O . ASP A 1 109 ? 20.295 17.778 -55.429 1.00 48.00 109 ASP A O 1
ATOM 881 N N . ASN A 1 110 ? 21.511 19.578 -56.049 1.00 45.09 110 ASN A N 1
ATOM 882 C CA . ASN A 1 110 ? 20.651 20.660 -55.565 1.00 45.09 110 ASN A CA 1
ATOM 883 C C . ASN A 1 110 ? 19.758 21.131 -56.718 1.00 45.09 110 ASN A C 1
ATOM 885 O O . ASN A 1 110 ? 20.284 21.330 -57.806 1.00 45.09 110 ASN A O 1
ATOM 889 N N . GLU A 1 111 ? 18.481 21.382 -56.430 1.00 42.62 111 GLU A N 1
ATOM 890 C CA . GLU A 1 111 ? 17.517 22.313 -57.063 1.00 42.62 111 GLU A CA 1
ATOM 891 C C . GLU A 1 111 ? 16.213 22.096 -56.247 1.00 42.62 111 GLU A C 1
ATOM 893 O O . GLU A 1 111 ? 15.784 20.953 -56.102 1.00 42.62 111 GLU A O 1
ATOM 898 N N . GLU A 1 112 ? 15.588 23.047 -55.544 1.00 39.09 112 GLU A N 1
ATOM 899 C CA . GLU A 1 112 ? 15.453 24.512 -55.678 1.00 39.09 112 GLU A CA 1
ATOM 900 C C . GLU A 1 112 ? 15.950 25.322 -54.463 1.00 39.09 112 GLU A C 1
ATOM 902 O O . GLU A 1 112 ? 15.844 24.835 -53.312 1.00 39.09 112 GLU A O 1
#

Secondary structure (DSSP, 8-state):
-EE-SS-EE-EE--GGGGTT--TT--EEEEEEEEEEETTEEEEEEEEEEEEEE---------S-BTTTSB-------TTSSSSSSS--------------------------

Radius of gyration: 29.1 Å; Cα contacts (8 Å, |Δi|>4): 131; chains: 1; bounding box: 64×46×71 Å

Organism: NCBI:txid74969

Mean predicted aligned error: 15.32 Å

Foldseek 3Di:
DDFFPVEDEAEDDDPVRVVQDDPPFDKDKAPWDWDDDQQFTYIYADPPIDIDTDPDDGDGDHPDYSRVDGHDPPPVPVPPPPDPPDDPDDDDDDDDDDDDDDDDDDDDDDDD

Sequence (112 aa):
IVADDTGKITLTLWDDQTKDIRDGEVLKIDNGYISLLRGHMRLNVGKYGAMAESEEEIEPNEELDMSEKEYEYQYNNYNNRYGNQGNRGNGGRGGFGNNRRSNYNRNDDNEE